Protein AF-A0A9P1ECY1-F1 (afdb_monomer_lite)

Organism: Cuscuta europaea (NCBI:txid41803)

Sequence (108 aa):
MQVKASSPKDTSSAIDPEELFTDLKEKWDGLENKSTVLLYGSGAIFAVWLSSAVVGAINSVPVLPKIMELVGLGYSGWFVYRYLLFKSNRKELAEEIEQLKKKISGTE

Radius of gyration: 26.87 Å; chains: 1; bounding box: 41×82×44 Å

InterPro domains:
  IPR025564 Cyanobacterial aminoacyl-tRNA synthetase, CAAD domain [PF14159] (23-106)
  IPR033344 Protein CURVATURE THYLAKOID 1 [PTHR33222] (9-107)

Secondary structure (DSSP, 8-state):
-----------TT---HHHHHHHHHHHHHS-TTHHHHHHHHHHHHHHHHHHHHHHHHHHHSTTHHHHHHHHHHHHHHHHIIIIISSHHHHHHHHHHHHHHHHHHHT--

Structure (mmCIF, N/CA/C/O backbone):
data_AF-A0A9P1ECY1-F1
#
_entry.id   AF-A0A9P1ECY1-F1
#
loop_
_atom_site.group_PDB
_atom_site.id
_atom_site.type_symbol
_atom_site.label_atom_id
_atom_site.label_alt_id
_atom_site.label_comp_id
_atom_site.label_asym_id
_atom_site.label_entity_id
_atom_site.label_seq_id
_atom_site.pdbx_PDB_ins_code
_atom_site.Cartn_x
_atom_site.Cartn_y
_atom_site.Cartn_z
_atom_site.occupancy
_atom_site.B_iso_or_equiv
_atom_site.auth_seq_id
_atom_site.auth_comp_id
_atom_site.auth_asym_id
_atom_site.auth_atom_id
_atom_site.pdbx_PDB_model_num
ATOM 1 N N . MET A 1 1 ? -0.494 66.259 14.263 1.00 38.72 1 MET A N 1
ATOM 2 C CA . MET A 1 1 ? -1.493 65.280 14.741 1.00 38.72 1 MET A CA 1
ATOM 3 C C . MET A 1 1 ? -1.264 63.989 13.980 1.00 38.72 1 MET A C 1
ATOM 5 O O . MET A 1 1 ? -1.214 64.024 12.759 1.00 38.72 1 MET A O 1
ATOM 9 N N . GLN A 1 2 ? -0.985 62.904 14.698 1.00 42.31 2 GLN A N 1
ATOM 10 C CA . GLN A 1 2 ? -0.733 61.583 14.126 1.00 42.31 2 GLN A CA 1
ATOM 11 C C . GLN A 1 2 ? -2.066 60.974 13.690 1.00 42.31 2 GLN A C 1
ATOM 13 O O . GLN A 1 2 ? -2.993 60.919 14.493 1.00 42.31 2 GLN A O 1
ATOM 18 N N . VAL A 1 3 ? -2.147 60.476 12.460 1.00 40.75 3 VAL A N 1
ATOM 19 C CA . VAL A 1 3 ? -3.173 59.503 12.079 1.00 40.75 3 VAL A CA 1
ATOM 20 C C . VAL A 1 3 ? -2.461 58.248 11.602 1.00 40.75 3 VAL A C 1
ATOM 22 O O . VAL A 1 3 ? -2.040 58.108 10.460 1.00 40.75 3 VAL A O 1
ATOM 25 N N . LYS A 1 4 ? -2.250 57.352 12.565 1.00 40.59 4 LYS A N 1
ATOM 26 C CA . LYS A 1 4 ? -1.860 55.966 12.348 1.00 40.59 4 LYS A CA 1
ATOM 27 C C . LYS A 1 4 ? -3.065 55.267 11.723 1.00 40.59 4 LYS A C 1
ATOM 29 O O . LYS A 1 4 ? -4.027 54.958 12.420 1.00 40.59 4 LYS A O 1
ATOM 34 N N . ALA A 1 5 ? -3.028 55.066 10.412 1.00 43.19 5 ALA A N 1
ATOM 35 C CA . ALA A 1 5 ? -3.942 54.154 9.746 1.00 43.19 5 ALA A CA 1
ATOM 36 C C . ALA A 1 5 ? -3.518 52.723 10.111 1.00 43.19 5 ALA A C 1
ATOM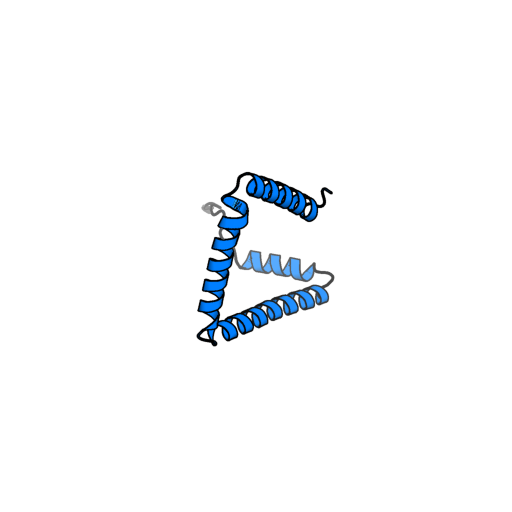 38 O O . ALA A 1 5 ? -2.561 52.185 9.558 1.00 43.19 5 ALA A O 1
ATOM 39 N N . SER A 1 6 ? -4.192 52.134 11.103 1.00 50.09 6 SER A N 1
ATOM 40 C CA . SER A 1 6 ? -4.251 50.678 11.242 1.00 50.09 6 SER A CA 1
ATOM 41 C C . SER A 1 6 ? -4.989 50.136 10.024 1.00 50.09 6 SER A C 1
ATOM 43 O O . SER A 1 6 ? -6.201 50.313 9.917 1.00 50.09 6 SER A O 1
ATOM 45 N N . SER A 1 7 ? -4.256 49.497 9.119 1.00 43.75 7 SER A N 1
ATOM 46 C CA . SER A 1 7 ? -4.845 48.641 8.092 1.00 43.75 7 SER A CA 1
ATOM 47 C C . SER A 1 7 ? -5.049 47.215 8.623 1.00 43.75 7 SER A C 1
ATOM 49 O O . SER A 1 7 ? -4.360 46.809 9.563 1.00 43.75 7 SER A O 1
ATOM 51 N N . PRO A 1 8 ? -6.039 46.488 8.077 1.00 47.25 8 PRO A N 1
ATOM 52 C CA . PRO A 1 8 ? -6.790 45.454 8.776 1.00 47.25 8 PRO A CA 1
ATOM 53 C C . PRO A 1 8 ? -6.091 44.099 8.782 1.00 47.25 8 PRO A C 1
ATOM 55 O O . PRO A 1 8 ? -5.382 43.713 7.856 1.00 47.25 8 PRO A O 1
ATOM 58 N N . LYS A 1 9 ? -6.358 43.373 9.862 1.00 46.38 9 LYS A N 1
ATOM 59 C CA . LYS A 1 9 ? -5.955 42.000 10.135 1.00 46.38 9 LYS A CA 1
ATOM 60 C C . LYS A 1 9 ? -6.876 41.051 9.361 1.00 46.38 9 LYS A C 1
ATOM 62 O O . LYS A 1 9 ? -7.745 40.434 9.957 1.00 46.38 9 LYS A O 1
ATOM 67 N N . ASP A 1 10 ? -6.685 40.967 8.047 1.00 50.06 10 ASP A N 1
ATOM 68 C CA . ASP A 1 10 ? -7.427 40.063 7.161 1.00 50.06 10 ASP A CA 1
ATOM 69 C C . ASP A 1 10 ? -6.455 39.213 6.335 1.00 50.06 10 ASP A C 1
ATOM 71 O O . ASP A 1 10 ? -6.106 39.569 5.216 1.00 50.06 10 ASP A O 1
ATOM 75 N N . THR A 1 11 ? -6.005 38.077 6.873 1.00 44.00 11 THR A N 1
ATOM 76 C CA . THR A 1 11 ? -5.602 36.898 6.081 1.00 44.00 11 THR A CA 1
ATOM 77 C C . THR A 1 11 ? -5.683 35.669 6.985 1.00 44.00 11 THR A C 1
ATOM 79 O O . THR A 1 11 ? -4.735 35.302 7.671 1.00 44.00 11 THR A O 1
ATOM 82 N N . SER A 1 12 ? -6.850 35.025 7.003 1.00 52.75 12 SER A N 1
ATOM 83 C CA . SER A 1 12 ? -6.927 33.617 7.392 1.00 52.75 12 SER A CA 1
ATOM 84 C C . SER A 1 12 ? -6.001 32.821 6.464 1.00 52.75 12 SER A C 1
ATOM 86 O O . SER A 1 12 ? -6.115 32.943 5.244 1.00 52.75 12 SER A O 1
ATOM 88 N N . SER A 1 13 ? -5.135 31.975 7.028 1.00 56.47 13 SER A N 1
ATOM 89 C CA . SER A 1 13 ? -4.247 31.006 6.341 1.00 56.47 13 SER A CA 1
ATOM 90 C C . SER A 1 13 ? -2.901 31.496 5.774 1.00 56.47 13 SER A C 1
ATOM 92 O O . SER A 1 13 ? -2.318 30.794 4.947 1.00 56.47 13 SER A O 1
ATOM 94 N N . ALA A 1 14 ? -2.346 32.627 6.216 1.00 63.59 14 ALA A N 1
ATOM 95 C CA . ALA A 1 14 ? -0.909 32.841 6.021 1.00 63.59 14 ALA A CA 1
ATOM 96 C C . ALA A 1 14 ? -0.164 31.927 7.006 1.00 63.59 14 ALA A C 1
ATOM 98 O O . ALA A 1 14 ? -0.211 32.142 8.210 1.00 63.59 14 ALA A O 1
ATOM 99 N N . ILE A 1 15 ? 0.443 30.847 6.509 1.00 69.56 15 ILE A N 1
ATOM 100 C CA . ILE A 1 15 ? 1.371 30.042 7.304 1.00 69.56 15 ILE A CA 1
ATOM 101 C C . ILE A 1 15 ? 2.582 30.932 7.583 1.00 69.56 15 ILE A C 1
ATOM 103 O O . ILE A 1 15 ? 3.432 31.095 6.707 1.00 69.56 15 ILE A O 1
ATOM 107 N N . ASP A 1 16 ? 2.631 31.532 8.769 1.00 85.81 16 ASP A N 1
ATOM 108 C CA . ASP A 1 16 ? 3.789 32.283 9.237 1.00 85.81 16 ASP A CA 1
ATOM 109 C C . ASP A 1 16 ? 4.888 31.282 9.629 1.00 85.81 16 ASP A C 1
ATOM 111 O O . ASP A 1 16 ? 4.731 30.531 10.597 1.00 85.81 16 ASP A O 1
ATOM 115 N N . PRO A 1 17 ? 6.010 31.211 8.883 1.00 85.25 17 PRO A N 1
ATOM 116 C CA . PRO A 1 17 ? 7.044 30.213 9.136 1.00 85.25 17 PRO A CA 1
ATOM 117 C C . PRO A 1 17 ? 7.633 30.347 10.539 1.00 85.25 17 PRO A C 1
ATOM 119 O O . PRO A 1 17 ? 7.958 29.342 11.162 1.00 85.25 17 PRO A O 1
ATOM 122 N N . GLU A 1 18 ? 7.742 31.578 11.045 1.00 88.31 18 GLU A N 1
ATOM 123 C CA . GLU A 1 18 ? 8.255 31.837 12.389 1.00 88.31 18 GLU A CA 1
ATOM 124 C C . GLU A 1 18 ? 7.340 31.274 13.478 1.00 88.31 18 GLU A C 1
ATOM 126 O O . GLU A 1 18 ? 7.849 30.630 14.392 1.00 88.31 18 GLU A O 1
ATOM 131 N N . GLU A 1 19 ? 6.016 31.413 13.336 1.00 86.94 19 GLU A N 1
ATOM 132 C CA . GLU A 1 19 ? 5.032 30.848 14.272 1.00 86.94 19 GLU A CA 1
ATOM 133 C C . GLU A 1 19 ? 5.077 29.311 14.263 1.00 86.94 19 GLU A C 1
ATOM 135 O O . GLU A 1 19 ? 5.132 28.673 15.316 1.00 86.94 19 GLU A O 1
ATOM 140 N N .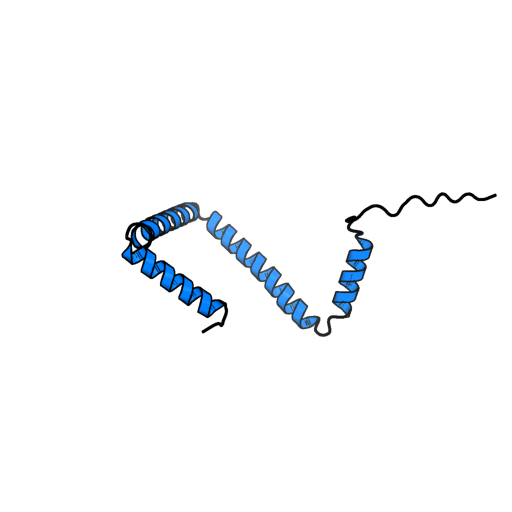 LEU A 1 20 ? 5.183 28.692 13.080 1.00 92.31 20 LEU A N 1
ATOM 141 C CA . LEU A 1 20 ? 5.345 27.239 12.979 1.00 92.31 20 LEU A CA 1
ATOM 142 C C . LEU A 1 20 ? 6.652 26.747 13.606 1.00 92.31 20 LEU A C 1
ATOM 144 O O . LEU A 1 20 ? 6.655 25.729 14.296 1.00 92.31 20 LEU A O 1
ATOM 148 N N . PHE A 1 21 ? 7.775 27.435 13.381 1.00 93.06 21 PHE A N 1
ATOM 149 C CA . PHE A 1 21 ? 9.043 27.056 14.004 1.00 93.06 21 PHE A CA 1
ATOM 150 C C . PHE A 1 21 ? 8.986 27.191 15.528 1.00 93.06 21 PHE A C 1
ATOM 152 O O . PHE A 1 21 ? 9.530 26.327 16.223 1.00 93.06 21 PHE A O 1
ATOM 159 N N . THR A 1 22 ? 8.327 28.229 16.056 1.00 92.12 22 THR A N 1
ATOM 160 C CA . THR A 1 22 ? 8.147 28.390 17.504 1.00 92.12 22 THR A CA 1
ATOM 161 C C . THR A 1 22 ? 7.255 27.303 18.092 1.00 92.12 22 THR A C 1
ATOM 163 O O . THR A 1 22 ? 7.655 26.690 19.081 1.00 92.12 22 THR A O 1
ATOM 166 N N . ASP A 1 23 ? 6.143 26.963 17.439 1.0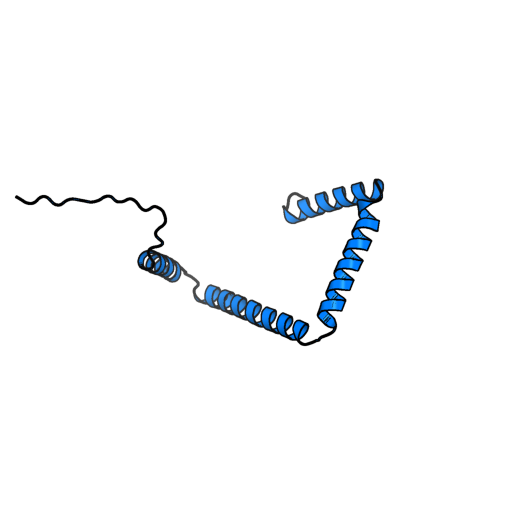0 90.69 23 ASP A N 1
ATOM 167 C CA . ASP A 1 23 ? 5.229 25.900 17.874 1.00 90.69 23 ASP A CA 1
ATOM 168 C C . ASP A 1 23 ? 5.889 24.516 17.835 1.00 90.69 23 ASP A C 1
ATOM 170 O O . ASP A 1 23 ? 5.748 23.703 18.755 1.00 90.69 23 ASP A O 1
ATOM 174 N N . LEU A 1 24 ? 6.647 24.230 16.771 1.00 91.50 24 LEU A N 1
ATOM 175 C CA . LEU A 1 24 ? 7.399 22.983 16.642 1.00 91.50 24 LEU A CA 1
ATOM 176 C C . LEU A 1 24 ? 8.485 22.883 17.712 1.00 91.50 24 LEU A C 1
ATOM 178 O O . LEU A 1 24 ? 8.704 21.800 18.256 1.00 91.50 24 LEU A O 1
ATOM 182 N N . LYS A 1 25 ? 9.158 23.994 18.026 1.00 91.19 25 LYS A N 1
ATOM 183 C CA . LYS A 1 25 ? 10.168 24.043 19.083 1.00 91.19 25 LYS A CA 1
ATOM 184 C C . LYS A 1 25 ? 9.545 23.830 20.459 1.00 91.19 25 LYS A C 1
ATOM 186 O O . LYS A 1 25 ? 10.060 23.014 21.218 1.00 91.19 25 LYS A O 1
ATOM 191 N N . GLU A 1 26 ? 8.428 24.488 20.754 1.00 91.06 26 GLU A N 1
ATOM 192 C CA . GLU A 1 26 ? 7.695 24.294 22.007 1.00 91.06 26 GLU A CA 1
ATOM 193 C C . GLU A 1 26 ? 7.267 22.829 22.169 1.00 91.06 26 GLU A C 1
ATOM 195 O O . GLU A 1 26 ? 7.504 22.221 23.212 1.00 91.06 26 GLU A O 1
ATOM 200 N N . LYS A 1 27 ? 6.743 22.208 21.105 1.00 87.94 27 LYS A N 1
ATOM 201 C CA . LYS A 1 27 ? 6.381 20.781 21.110 1.00 87.94 27 LYS A CA 1
ATOM 202 C C . LYS A 1 27 ? 7.583 19.843 21.200 1.00 87.94 27 LYS A C 1
ATOM 204 O O . LYS A 1 27 ? 7.464 18.772 21.789 1.00 87.94 27 LYS A O 1
ATOM 209 N N . TRP A 1 28 ? 8.728 20.219 20.634 1.00 88.56 28 TRP A N 1
ATOM 210 C CA . TRP A 1 28 ? 9.972 19.458 20.748 1.00 88.56 28 TRP A CA 1
ATOM 211 C C . TRP A 1 28 ? 10.572 19.528 22.156 1.00 88.56 28 TRP A C 1
ATOM 213 O O . TRP A 1 28 ? 11.164 18.556 22.629 1.00 88.56 28 TRP A O 1
ATOM 223 N N . ASP A 1 29 ? 10.430 20.666 22.833 1.00 87.94 29 ASP A N 1
ATOM 224 C CA . ASP A 1 29 ? 10.913 20.868 24.197 1.00 87.94 29 ASP A CA 1
ATOM 225 C C . ASP A 1 29 ? 9.953 20.321 25.256 1.00 87.94 29 ASP A C 1
ATOM 227 O O . ASP A 1 29 ? 10.422 19.757 26.243 1.00 87.94 29 ASP A O 1
ATOM 231 N N . GLY A 1 30 ? 8.640 20.355 25.009 1.00 84.44 30 GLY A N 1
ATOM 232 C CA . GLY A 1 30 ? 7.625 19.680 25.826 1.00 84.44 30 GLY A CA 1
ATOM 233 C C . GLY A 1 30 ? 7.643 18.150 25.713 1.00 84.44 30 GLY A C 1
ATOM 234 O O . GLY A 1 30 ? 6.927 17.464 26.440 1.00 84.44 30 GLY A O 1
ATOM 235 N N . LEU A 1 31 ? 8.461 17.597 24.814 1.00 82.25 31 LEU A N 1
ATOM 236 C CA . LEU A 1 31 ? 8.608 16.161 24.630 1.00 82.25 31 LEU A CA 1
ATOM 237 C C . LEU A 1 31 ? 9.543 15.580 25.695 1.00 82.25 31 LEU A C 1
ATOM 239 O O . LEU A 1 31 ? 10.767 15.596 25.576 1.00 82.25 31 LEU A O 1
ATOM 243 N N . GLU A 1 32 ? 8.938 15.011 26.726 1.00 76.56 32 GLU A N 1
ATOM 244 C CA . GLU A 1 32 ? 9.621 14.362 27.849 1.00 76.56 32 GLU A CA 1
ATOM 245 C C . GLU A 1 32 ? 10.529 13.193 27.416 1.00 76.56 32 GLU A C 1
ATOM 247 O O . GLU A 1 32 ? 11.579 12.966 28.013 1.00 76.56 32 GLU A O 1
ATOM 252 N N . ASN A 1 33 ? 10.201 12.504 26.314 1.00 82.25 33 ASN A N 1
ATOM 253 C CA . ASN A 1 33 ? 10.937 11.334 25.821 1.00 82.25 33 ASN A CA 1
ATOM 254 C C . ASN A 1 33 ? 11.549 11.550 24.426 1.00 82.25 33 ASN A C 1
ATOM 256 O O . ASN A 1 33 ? 11.252 10.820 23.473 1.00 82.25 33 ASN A O 1
ATOM 260 N N . LYS A 1 34 ? 12.446 12.539 24.300 1.00 80.62 34 LYS A N 1
ATOM 261 C CA . LYS A 1 34 ? 13.136 12.873 23.034 1.00 80.62 34 LYS A CA 1
ATOM 262 C C . LYS A 1 34 ? 13.831 11.666 22.386 1.00 80.62 34 LYS A C 1
ATOM 264 O O . LYS A 1 34 ? 13.802 11.520 21.170 1.00 80.62 34 LYS A O 1
ATOM 269 N N . SER A 1 35 ? 14.397 10.758 23.184 1.00 84.00 35 SER A N 1
ATOM 270 C CA . SER A 1 35 ? 15.055 9.528 22.710 1.00 84.00 35 SER A CA 1
ATOM 271 C C . SER A 1 35 ? 14.100 8.564 22.002 1.00 84.00 35 SER A C 1
ATOM 273 O O . SER A 1 35 ? 14.459 7.982 20.981 1.00 84.00 35 SER A O 1
ATOM 275 N N . THR A 1 36 ? 12.871 8.430 22.502 1.00 85.00 36 THR A N 1
ATOM 276 C CA . THR A 1 36 ? 11.848 7.565 21.900 1.00 85.00 36 THR A CA 1
ATOM 277 C C . THR A 1 36 ? 11.422 8.116 20.545 1.00 85.00 36 THR A C 1
ATOM 279 O O . THR A 1 36 ? 11.357 7.376 19.569 1.00 85.00 36 THR A O 1
ATOM 282 N N . VAL A 1 37 ? 11.215 9.428 20.445 1.00 87.31 37 VAL A N 1
ATOM 283 C CA . VAL A 1 37 ? 10.858 10.065 19.170 1.00 87.31 37 VAL A CA 1
ATOM 284 C C . VAL A 1 37 ? 12.013 10.057 18.179 1.00 87.31 37 VAL A C 1
ATOM 286 O O . VAL A 1 37 ? 11.778 9.852 16.995 1.00 87.31 37 VAL A O 1
ATOM 289 N N . LEU A 1 38 ? 13.260 10.176 18.634 1.00 89.81 38 LEU A N 1
ATOM 290 C CA . LEU A 1 38 ? 14.421 9.956 17.772 1.00 89.81 38 LEU A CA 1
ATOM 291 C C . LEU A 1 38 ? 14.494 8.508 17.271 1.00 89.81 38 LEU A C 1
ATOM 293 O O . LEU A 1 38 ? 14.792 8.288 16.098 1.00 89.81 38 LEU A O 1
ATOM 297 N N . LEU A 1 39 ? 14.185 7.523 18.117 1.00 93.31 39 LEU A N 1
ATOM 298 C CA . LEU A 1 39 ? 14.179 6.113 17.727 1.00 93.31 39 LEU A CA 1
ATOM 299 C C . LEU A 1 39 ? 13.077 5.809 16.703 1.00 93.31 39 LEU A C 1
ATOM 301 O O . LEU A 1 39 ? 13.364 5.284 15.632 1.00 93.31 39 LEU A O 1
ATOM 305 N N . TYR A 1 40 ? 11.830 6.189 16.984 1.00 91.94 40 TYR A N 1
ATOM 306 C CA . TYR A 1 40 ? 10.731 6.016 16.030 1.00 91.94 40 TYR A CA 1
ATOM 307 C C . TYR A 1 40 ? 10.910 6.878 14.777 1.00 91.94 40 TYR A C 1
ATOM 309 O O . TYR A 1 40 ? 10.624 6.416 13.678 1.00 91.94 40 TYR A O 1
ATOM 317 N N . GLY A 1 41 ? 11.423 8.101 14.916 1.00 93.62 41 GLY A N 1
ATOM 318 C CA . GLY A 1 41 ? 11.690 9.009 13.803 1.00 93.62 41 GLY A CA 1
ATOM 319 C C . GLY A 1 41 ? 12.761 8.464 12.863 1.00 93.62 41 GLY A C 1
ATOM 320 O O . GLY A 1 41 ? 12.543 8.390 11.657 1.00 93.62 41 GLY A O 1
ATOM 321 N N . SER A 1 42 ? 13.890 8.002 13.406 1.00 94.69 42 SER A N 1
ATOM 322 C CA . SER A 1 42 ? 14.936 7.342 12.614 1.00 94.69 42 SER A CA 1
ATOM 323 C C . SER A 1 42 ? 14.450 6.026 12.007 1.00 94.69 42 SER A C 1
ATOM 325 O O . SER A 1 42 ? 14.716 5.771 10.834 1.00 94.69 42 SER A O 1
ATOM 327 N N . GLY A 1 43 ? 13.665 5.238 12.747 1.00 96.88 43 GLY A N 1
ATOM 328 C CA . GLY A 1 43 ? 13.002 4.040 12.234 1.00 96.88 43 GLY A CA 1
ATOM 329 C C . GLY A 1 43 ? 12.068 4.338 11.059 1.00 96.88 43 GLY A C 1
ATOM 330 O O . GLY A 1 43 ? 12.115 3.640 10.050 1.00 96.88 43 GLY A O 1
ATOM 331 N N . ALA A 1 44 ? 11.275 5.409 11.139 1.00 96.62 44 ALA A N 1
ATOM 332 C CA . ALA A 1 44 ? 10.399 5.847 10.057 1.00 96.62 44 ALA A CA 1
ATOM 333 C C . ALA A 1 44 ? 11.198 6.284 8.820 1.00 96.62 44 ALA A C 1
ATOM 335 O O . ALA A 1 44 ? 10.891 5.853 7.709 1.00 96.62 44 ALA A O 1
ATOM 336 N N . ILE A 1 45 ? 12.265 7.072 9.002 1.00 96.94 45 ILE A N 1
ATOM 337 C CA . ILE A 1 45 ? 13.160 7.477 7.906 1.00 96.94 45 ILE A CA 1
ATOM 338 C C .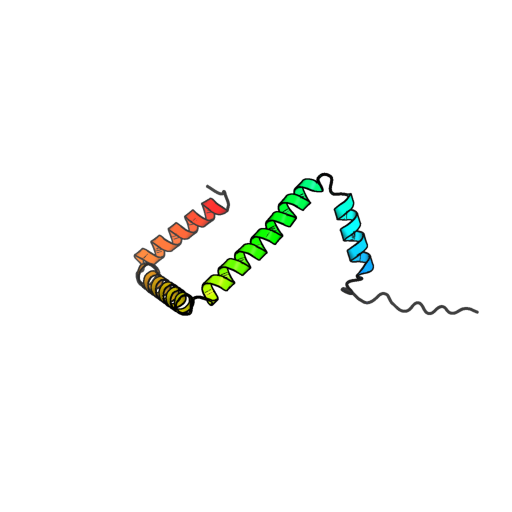 ILE A 1 45 ? 13.803 6.244 7.257 1.00 96.94 45 ILE A C 1
ATOM 340 O O . ILE A 1 45 ? 13.833 6.133 6.031 1.00 96.94 45 ILE A O 1
ATOM 344 N N . PHE A 1 46 ? 14.273 5.289 8.063 1.00 97.44 46 PHE A N 1
ATOM 345 C CA . PHE A 1 46 ? 14.872 4.053 7.569 1.00 97.44 46 PHE A CA 1
ATOM 346 C C . PHE A 1 46 ? 13.861 3.183 6.819 1.00 97.44 46 PHE A C 1
ATOM 348 O O . PHE A 1 46 ? 14.185 2.649 5.764 1.00 97.44 46 PHE A O 1
ATOM 355 N N . ALA A 1 47 ? 12.624 3.079 7.310 1.00 97.56 47 ALA A N 1
ATOM 356 C CA . ALA A 1 47 ? 11.553 2.356 6.634 1.00 97.56 47 ALA A CA 1
ATOM 357 C C . ALA A 1 47 ? 11.227 2.974 5.267 1.00 97.56 47 ALA A C 1
ATOM 359 O O . ALA A 1 47 ? 11.062 2.241 4.291 1.00 97.56 47 ALA A O 1
ATOM 360 N N . VAL A 1 48 ? 11.190 4.307 5.170 1.00 97.50 48 VAL A N 1
ATOM 361 C CA . VAL A 1 48 ? 11.005 5.013 3.892 1.00 97.50 48 VAL A CA 1
ATOM 362 C C . VAL A 1 48 ? 12.181 4.749 2.954 1.00 97.50 48 VAL A C 1
ATOM 364 O O . VAL A 1 48 ? 11.965 4.400 1.793 1.00 97.50 48 VAL A O 1
ATOM 367 N N . TRP A 1 49 ? 13.418 4.856 3.446 1.00 97.12 49 TRP A N 1
ATOM 368 C CA . TRP A 1 49 ? 14.615 4.576 2.651 1.00 97.12 49 TRP A CA 1
ATOM 369 C C . TRP A 1 49 ? 14.634 3.132 2.137 1.00 97.12 49 TRP A C 1
ATOM 371 O O . TRP A 1 49 ? 14.823 2.907 0.942 1.00 97.12 49 TRP A O 1
ATOM 381 N N . LEU A 1 50 ? 14.364 2.163 3.013 1.00 97.44 50 LEU A N 1
ATOM 382 C CA . LEU A 1 50 ? 14.324 0.745 2.674 1.00 97.44 50 LEU A CA 1
ATOM 383 C C . LEU A 1 50 ? 13.204 0.443 1.674 1.00 97.44 50 LEU A C 1
ATOM 385 O O . LEU A 1 50 ? 13.437 -0.252 0.689 1.00 97.44 50 LEU A O 1
ATOM 389 N N . SER A 1 51 ? 12.011 1.004 1.883 1.00 97.12 51 SER A N 1
ATOM 390 C CA . SER A 1 51 ? 10.891 0.865 0.944 1.00 97.12 51 SER A CA 1
ATOM 391 C C . SER A 1 51 ? 11.254 1.429 -0.429 1.00 97.12 51 SER A C 1
ATOM 393 O O . SER A 1 51 ? 11.006 0.785 -1.445 1.00 97.12 51 SER A O 1
ATOM 395 N N . SER A 1 52 ? 11.907 2.593 -0.465 1.00 94.81 52 SER A N 1
ATOM 396 C CA . SER A 1 52 ? 12.392 3.206 -1.704 1.00 94.81 52 SER A CA 1
ATOM 397 C C . SER A 1 52 ? 13.438 2.329 -2.403 1.00 94.81 52 SER A C 1
ATOM 399 O O . SER A 1 52 ? 13.348 2.106 -3.610 1.00 94.81 52 SER A O 1
ATOM 401 N N . ALA A 1 53 ? 14.376 1.744 -1.650 1.00 94.38 53 ALA A N 1
ATOM 402 C CA . ALA A 1 53 ? 15.370 0.813 -2.180 1.00 94.38 53 ALA A CA 1
ATOM 403 C C . ALA A 1 53 ? 14.723 -0.450 -2.777 1.00 94.38 53 ALA A C 1
ATOM 405 O O . ALA A 1 53 ? 15.096 -0.872 -3.871 1.00 94.38 53 ALA A O 1
ATOM 406 N N . VAL A 1 54 ? 13.720 -1.023 -2.103 1.00 93.12 54 VAL A N 1
ATOM 407 C CA . VAL A 1 54 ? 12.965 -2.185 -2.598 1.00 93.12 54 VAL A CA 1
ATOM 408 C C . VAL A 1 54 ? 12.211 -1.843 -3.883 1.00 93.12 54 VAL A C 1
ATOM 410 O O . VAL A 1 54 ? 12.327 -2.572 -4.866 1.00 93.12 54 VAL A O 1
ATOM 413 N N . VAL A 1 55 ? 11.487 -0.721 -3.917 1.00 90.00 55 VAL A N 1
ATOM 414 C CA . VAL A 1 55 ? 10.784 -0.258 -5.127 1.00 90.00 55 VAL A CA 1
ATOM 415 C C . VAL A 1 55 ? 11.774 -0.014 -6.270 1.00 90.00 55 VAL A C 1
ATOM 417 O O . VAL A 1 55 ? 11.530 -0.435 -7.400 1.00 90.00 55 VAL A O 1
ATOM 420 N N . GLY A 1 56 ? 12.925 0.598 -5.982 1.00 87.81 56 GLY A N 1
ATOM 421 C CA . GLY A 1 56 ? 14.004 0.799 -6.949 1.00 87.81 56 GLY A CA 1
ATOM 422 C C . GLY A 1 56 ? 14.561 -0.515 -7.503 1.00 87.81 56 GLY A C 1
ATOM 423 O O . GLY A 1 56 ? 14.755 -0.639 -8.714 1.00 87.81 56 GLY A O 1
ATOM 424 N N . ALA A 1 57 ? 14.758 -1.522 -6.651 1.00 89.06 57 ALA A N 1
ATOM 425 C CA . ALA A 1 57 ? 15.204 -2.851 -7.063 1.00 89.06 57 ALA A CA 1
ATOM 426 C C . ALA A 1 57 ? 14.159 -3.559 -7.940 1.00 89.06 57 ALA A C 1
ATOM 428 O O . ALA A 1 57 ? 14.510 -4.113 -8.980 1.00 89.06 57 ALA A O 1
ATOM 429 N N . ILE A 1 58 ? 12.874 -3.481 -7.578 1.00 86.19 58 ILE A N 1
ATOM 430 C CA . ILE A 1 58 ? 11.770 -4.034 -8.376 1.00 86.19 58 ILE A CA 1
ATOM 431 C C . ILE A 1 58 ? 11.730 -3.390 -9.765 1.00 86.19 58 ILE A C 1
ATOM 433 O O . ILE A 1 58 ? 11.638 -4.100 -10.765 1.00 86.19 58 ILE A O 1
ATOM 437 N N . ASN A 1 59 ? 11.867 -2.065 -9.836 1.00 84.38 59 ASN A N 1
ATOM 438 C CA . ASN A 1 59 ? 11.900 -1.324 -11.099 1.00 84.38 59 ASN A CA 1
ATOM 439 C C . ASN A 1 59 ? 13.169 -1.595 -11.925 1.00 84.38 59 ASN A C 1
ATOM 441 O O . ASN A 1 59 ? 13.152 -1.426 -13.141 1.00 84.38 59 ASN A O 1
ATOM 445 N N . SER A 1 60 ? 14.256 -2.036 -11.286 1.00 84.56 60 SER A N 1
ATOM 446 C CA . SER A 1 60 ? 15.499 -2.425 -11.965 1.00 84.56 60 SER A CA 1
ATOM 447 C C . SER A 1 60 ? 15.417 -3.815 -12.604 1.00 84.56 60 SER A C 1
ATOM 449 O O . SER A 1 60 ? 16.237 -4.138 -13.462 1.00 84.56 60 SER A O 1
ATOM 451 N N . VAL A 1 61 ? 14.436 -4.642 -12.218 1.00 85.19 61 VAL A N 1
ATOM 452 C CA . VAL A 1 61 ? 14.168 -5.937 -12.853 1.00 85.19 61 VAL A CA 1
ATOM 453 C C . VAL A 1 61 ? 13.118 -5.736 -13.952 1.00 85.19 61 VAL A C 1
ATOM 455 O O . VAL A 1 61 ? 11.931 -5.630 -13.651 1.00 85.19 61 VAL A O 1
ATOM 458 N N . PRO A 1 62 ? 13.495 -5.744 -15.242 1.00 78.88 62 PRO A N 1
ATOM 459 C CA . PRO A 1 62 ? 12.627 -5.287 -16.335 1.00 78.88 62 PRO A CA 1
ATOM 460 C C . PRO A 1 62 ? 11.334 -6.099 -16.531 1.00 78.88 62 PRO A C 1
ATOM 462 O O . PRO A 1 62 ? 10.400 -5.626 -17.174 1.00 78.88 62 PRO A O 1
ATOM 465 N N . VAL A 1 63 ? 11.252 -7.317 -15.988 1.00 82.62 63 VAL A N 1
ATOM 466 C CA . VAL A 1 63 ? 10.093 -8.212 -16.157 1.00 82.62 63 VAL A CA 1
ATOM 467 C C . VAL A 1 63 ? 9.150 -8.180 -14.947 1.00 82.62 63 VAL A C 1
ATOM 469 O O . VAL A 1 63 ? 7.956 -8.446 -15.080 1.00 82.62 63 VAL A O 1
ATOM 472 N N . LEU A 1 64 ? 9.654 -7.816 -13.765 1.00 86.50 64 LEU A N 1
ATOM 473 C CA . LEU A 1 64 ? 8.913 -7.930 -12.511 1.00 86.50 64 LEU A CA 1
ATOM 474 C C . LEU A 1 64 ? 7.687 -6.997 -12.433 1.00 86.50 64 LEU A C 1
ATOM 476 O O . LEU A 1 64 ? 6.628 -7.488 -12.036 1.00 86.50 64 LEU A O 1
ATOM 480 N N . PRO A 1 65 ? 7.747 -5.721 -12.878 1.00 85.06 65 PRO A N 1
ATOM 481 C CA . PRO A 1 65 ? 6.574 -4.845 -12.899 1.00 85.06 65 PRO A CA 1
ATOM 482 C C . PRO A 1 65 ? 5.416 -5.414 -13.726 1.00 85.06 65 PRO A C 1
ATOM 484 O O . PRO A 1 65 ? 4.277 -5.420 -13.269 1.00 85.06 65 PRO A O 1
ATOM 487 N N . LYS A 1 66 ? 5.706 -5.979 -14.907 1.00 85.81 66 LYS A N 1
ATOM 488 C CA . LYS A 1 66 ? 4.678 -6.576 -15.775 1.00 85.81 66 LYS A CA 1
ATOM 489 C C . LYS A 1 66 ? 4.085 -7.857 -15.196 1.00 85.81 66 LYS A C 1
ATOM 491 O O . LYS A 1 66 ? 2.900 -8.115 -15.376 1.00 85.81 66 LYS A O 1
ATOM 496 N N . ILE A 1 67 ? 4.890 -8.662 -14.500 1.00 91.19 67 ILE A N 1
ATOM 497 C CA . ILE A 1 67 ? 4.385 -9.849 -13.799 1.00 91.19 67 ILE A CA 1
ATOM 498 C C . ILE A 1 67 ? 3.458 -9.420 -12.661 1.00 91.19 67 ILE A C 1
ATOM 500 O O . ILE A 1 67 ? 2.377 -9.978 -12.534 1.00 91.19 67 ILE A O 1
ATOM 504 N N . MET A 1 68 ? 3.838 -8.414 -11.870 1.00 90.69 68 MET A N 1
ATOM 505 C CA . MET A 1 68 ? 2.991 -7.893 -10.792 1.00 90.69 68 MET A CA 1
ATOM 506 C C . MET A 1 68 ? 1.675 -7.312 -11.322 1.00 90.69 68 MET A C 1
ATOM 508 O O . MET A 1 68 ? 0.622 -7.564 -10.742 1.00 90.69 68 MET A O 1
ATOM 512 N N . GLU A 1 69 ? 1.712 -6.604 -12.453 1.00 90.56 69 GLU A N 1
ATOM 513 C CA . GLU A 1 69 ? 0.512 -6.125 -13.146 1.00 90.56 69 GLU A CA 1
ATOM 514 C C . GLU A 1 69 ? -0.383 -7.289 -13.595 1.00 90.56 69 GLU A C 1
ATOM 516 O O . GLU A 1 69 ? -1.582 -7.293 -13.318 1.00 90.56 69 GLU A O 1
ATOM 521 N N . LEU A 1 70 ? 0.197 -8.321 -14.218 1.00 96.19 70 LEU A N 1
ATOM 522 C CA . LEU A 1 70 ? -0.540 -9.511 -14.642 1.00 96.19 70 LEU A CA 1
ATOM 523 C C . LEU A 1 70 ? -1.130 -10.281 -13.452 1.00 96.19 70 LEU A C 1
ATOM 525 O O . LEU A 1 70 ? -2.258 -10.760 -13.535 1.00 96.19 70 LEU A O 1
ATOM 529 N N . VAL A 1 71 ? -0.399 -10.382 -12.341 1.00 95.56 71 VAL A N 1
ATOM 530 C CA . VAL A 1 71 ? -0.883 -10.988 -11.093 1.00 95.56 71 VAL A CA 1
ATOM 531 C C . VAL A 1 71 ? -2.046 -10.175 -10.528 1.00 95.56 71 VAL A C 1
ATOM 533 O O . VAL A 1 71 ? -3.068 -10.756 -10.167 1.00 95.56 71 VAL A O 1
ATOM 536 N N . GLY A 1 72 ? -1.940 -8.844 -10.506 1.00 95.56 72 GLY A N 1
ATOM 537 C CA . GLY A 1 72 ? -3.015 -7.954 -10.063 1.00 95.56 72 GLY A CA 1
ATOM 538 C C . GLY A 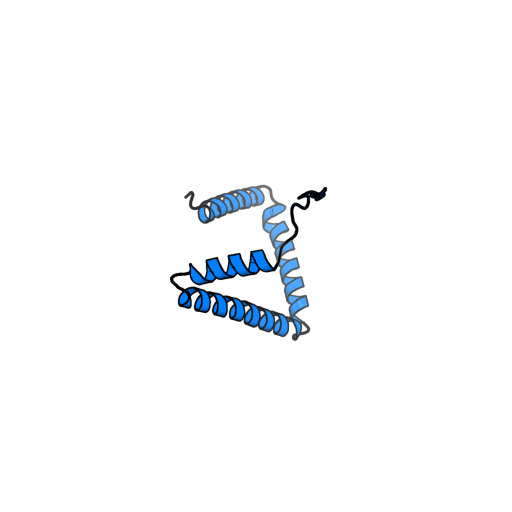1 72 ? -4.269 -8.074 -10.931 1.00 95.56 72 GLY A C 1
ATOM 539 O O . GLY A 1 72 ? -5.373 -8.215 -10.401 1.00 95.56 72 GLY A O 1
ATOM 540 N N . LEU A 1 73 ? -4.110 -8.099 -12.257 1.00 96.94 73 LEU A N 1
ATOM 541 C CA . LEU A 1 73 ? -5.207 -8.329 -13.201 1.00 96.94 73 LEU A CA 1
ATOM 542 C C . LEU A 1 73 ? -5.811 -9.728 -13.045 1.00 96.94 73 LEU A C 1
ATOM 544 O O . LEU A 1 73 ? -7.033 -9.867 -13.017 1.00 96.94 73 LEU A O 1
ATOM 548 N N . GLY A 1 74 ? -4.973 -10.754 -12.890 1.00 97.50 74 GLY A N 1
ATOM 549 C CA . GLY A 1 74 ? -5.401 -12.132 -12.675 1.00 97.50 74 GLY A CA 1
ATOM 550 C C . GLY A 1 74 ? -6.207 -12.286 -11.390 1.00 97.50 74 GLY A C 1
ATOM 551 O O . GLY A 1 74 ? -7.299 -12.852 -11.413 1.00 97.50 74 GLY A O 1
ATOM 552 N N . TYR A 1 75 ? -5.723 -11.721 -10.284 1.00 97.00 75 TYR A N 1
ATOM 553 C CA . TYR A 1 75 ? -6.425 -11.759 -9.005 1.00 97.00 75 TYR A CA 1
ATOM 554 C C . TYR A 1 75 ? -7.711 -10.934 -9.038 1.00 97.00 75 TYR A C 1
ATOM 556 O O . TYR A 1 75 ? -8.734 -11.388 -8.539 1.00 97.00 75 TYR A O 1
ATOM 564 N N . SER A 1 76 ? -7.698 -9.764 -9.684 1.00 96.69 76 SER A N 1
ATOM 565 C CA . SER A 1 76 ? -8.903 -8.943 -9.860 1.00 96.69 76 SER A CA 1
ATOM 566 C C . SER A 1 76 ? -9.968 -9.686 -10.669 1.00 96.69 76 SER A C 1
ATOM 568 O O . SER A 1 76 ? -11.123 -9.758 -10.252 1.00 96.69 76 SER A O 1
ATOM 570 N N . GLY A 1 77 ? -9.586 -10.307 -11.789 1.00 97.06 77 GLY A N 1
ATOM 571 C CA . GLY A 1 77 ? -10.487 -11.128 -12.599 1.00 97.06 77 GLY A CA 1
ATOM 572 C C . GLY A 1 77 ? -11.017 -12.345 -11.836 1.00 97.06 77 GLY A C 1
ATOM 573 O O . GLY A 1 77 ? -12.223 -12.600 -11.836 1.00 97.06 77 GLY A O 1
ATOM 574 N N . TRP A 1 78 ? -10.139 -13.061 -11.126 1.00 95.75 78 TRP A N 1
ATOM 575 C CA . TRP A 1 78 ? -10.516 -14.193 -10.278 1.00 95.75 78 TRP A CA 1
ATOM 576 C C . TRP A 1 78 ? -11.459 -13.776 -9.145 1.00 95.75 78 TRP A C 1
ATOM 578 O O . TRP A 1 78 ? -12.451 -14.459 -8.907 1.00 95.75 78 TRP A O 1
ATOM 588 N N . PHE A 1 79 ? -11.212 -12.637 -8.495 1.00 95.88 79 PHE A N 1
ATOM 589 C CA . PHE A 1 79 ? -12.050 -12.101 -7.424 1.00 95.88 79 PHE A CA 1
ATOM 590 C C . PHE A 1 79 ? -13.451 -11.751 -7.930 1.00 95.88 79 PHE A C 1
ATOM 592 O O . PHE A 1 79 ? -14.449 -12.157 -7.333 1.00 95.88 79 PHE A O 1
ATOM 599 N N . VAL A 1 80 ? -13.544 -11.056 -9.068 1.00 96.38 80 VAL A N 1
ATOM 600 C CA . VAL A 1 80 ? -14.833 -10.745 -9.706 1.00 96.38 80 VAL A CA 1
ATOM 601 C C . VAL A 1 80 ? -15.589 -12.038 -10.018 1.00 96.38 80 VAL A C 1
ATOM 603 O O . VAL A 1 80 ? -16.775 -12.157 -9.695 1.00 96.38 80 VAL A O 1
ATOM 606 N N . TYR A 1 81 ? -14.903 -13.029 -10.589 1.00 95.38 81 TYR A N 1
ATOM 607 C CA . TYR A 1 81 ? -15.508 -14.313 -10.923 1.00 95.38 81 TYR A CA 1
ATOM 608 C C . TYR A 1 81 ? -15.979 -15.085 -9.680 1.00 95.38 81 TYR A C 1
ATOM 610 O O . TYR A 1 81 ? -17.124 -15.540 -9.620 1.00 95.38 81 TYR A O 1
ATOM 618 N N . ARG A 1 82 ? -15.117 -15.201 -8.665 1.00 93.25 82 ARG A N 1
ATOM 619 C CA . ARG A 1 82 ? -15.366 -15.967 -7.439 1.00 93.25 82 ARG A CA 1
ATOM 620 C C . ARG A 1 82 ? -16.399 -15.306 -6.539 1.00 93.25 82 ARG A C 1
ATOM 622 O O . ARG A 1 82 ? -17.176 -16.043 -5.942 1.00 93.25 82 ARG A O 1
ATOM 629 N N . TYR A 1 83 ? -16.437 -13.981 -6.427 1.00 95.06 83 TYR A N 1
ATOM 630 C CA . TYR A 1 83 ? -17.245 -13.312 -5.402 1.00 95.06 83 TYR A CA 1
ATOM 631 C C . TYR A 1 83 ? -18.377 -12.440 -5.946 1.00 95.06 83 TYR A C 1
ATOM 633 O O . TYR A 1 83 ? -19.396 -12.315 -5.273 1.00 95.06 83 TYR A O 1
ATOM 641 N N . LEU A 1 84 ? -18.267 -11.867 -7.151 1.00 94.00 84 LEU A N 1
ATOM 642 C CA . LEU A 1 84 ? -19.240 -10.872 -7.631 1.00 94.00 84 LEU A CA 1
ATOM 643 C C . LEU A 1 84 ? -20.286 -11.419 -8.612 1.00 94.00 84 LEU A C 1
ATOM 645 O O . LEU A 1 84 ? -21.425 -10.946 -8.601 1.00 94.00 84 LEU A O 1
ATOM 649 N N . LEU A 1 85 ? -19.949 -12.414 -9.439 1.00 92.94 85 LEU A N 1
ATOM 650 C CA . LEU A 1 85 ? -20.885 -12.958 -10.437 1.00 92.94 85 LEU A CA 1
ATOM 651 C C . LEU A 1 85 ? -22.069 -13.696 -9.796 1.00 92.94 85 LEU A C 1
ATOM 653 O O . LEU A 1 85 ? 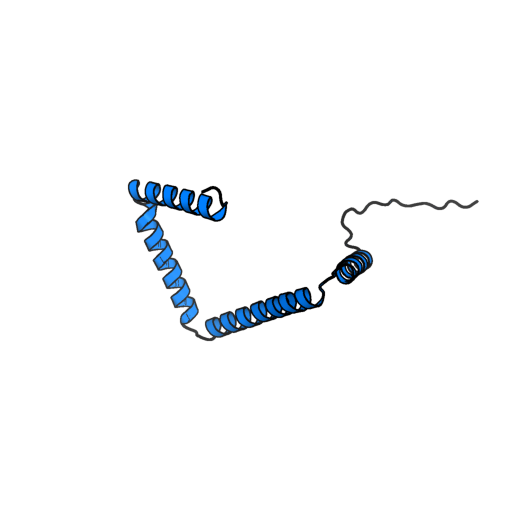-23.222 -13.526 -10.200 1.00 92.94 85 LEU A O 1
ATOM 657 N N . PHE A 1 86 ? -21.802 -14.498 -8.767 1.00 93.88 86 PHE A N 1
ATOM 658 C CA . PHE A 1 86 ? -22.813 -15.350 -8.149 1.00 93.88 86 PHE A CA 1
ATOM 659 C C . PHE A 1 86 ? -23.460 -14.675 -6.942 1.00 93.88 86 PHE A C 1
ATOM 661 O O . PHE A 1 86 ? -22.802 -14.094 -6.082 1.00 93.88 86 PHE A O 1
ATOM 668 N N . LYS A 1 87 ? -24.792 -14.764 -6.851 1.00 88.19 87 LYS A N 1
ATOM 669 C CA . LYS A 1 87 ? -25.557 -14.161 -5.747 1.00 88.19 87 LYS A CA 1
ATOM 670 C C . LYS A 1 87 ? -25.165 -14.742 -4.384 1.00 88.19 87 LYS A C 1
ATOM 672 O O . LYS A 1 87 ? -25.089 -13.981 -3.429 1.00 88.19 87 LYS A O 1
ATOM 677 N N . SER A 1 88 ? -24.917 -16.048 -4.301 1.00 91.31 88 SER A N 1
ATOM 678 C CA . SER A 1 88 ? -24.485 -16.704 -3.060 1.00 91.31 88 SER A CA 1
ATOM 679 C C . SER A 1 88 ? -23.130 -16.173 -2.589 1.00 91.31 88 SER A C 1
ATOM 681 O O . SER A 1 88 ? -23.007 -15.764 -1.442 1.00 91.31 88 SER A O 1
ATOM 683 N N . ASN A 1 89 ? -22.166 -16.047 -3.503 1.00 91.94 89 ASN A N 1
ATOM 684 C CA . ASN A 1 89 ? -20.808 -15.610 -3.167 1.00 91.94 89 ASN A CA 1
ATOM 685 C C . ASN A 1 89 ? -20.745 -14.113 -2.813 1.00 91.94 89 ASN A C 1
ATOM 687 O O . ASN A 1 89 ? -19.927 -13.706 -1.997 1.00 91.94 89 ASN A O 1
ATOM 691 N N . ARG A 1 90 ? -21.656 -13.289 -3.355 1.00 94.31 90 ARG A N 1
ATOM 692 C CA . ARG A 1 90 ? -21.809 -11.888 -2.921 1.00 94.31 90 ARG A CA 1
ATOM 693 C C . ARG A 1 90 ? -22.305 -11.765 -1.483 1.00 94.31 90 ARG A C 1
ATOM 695 O O . ARG A 1 90 ? -21.938 -10.812 -0.806 1.00 94.31 90 ARG A O 1
ATOM 702 N N . LYS A 1 91 ? -23.160 -12.691 -1.032 1.00 93.81 91 LYS A N 1
ATOM 703 C CA . LYS A 1 91 ? -23.629 -12.722 0.361 1.00 93.81 91 LYS A CA 1
ATOM 704 C C . LYS A 1 91 ? -22.510 -13.158 1.302 1.00 93.81 91 LYS A C 1
ATOM 706 O O . LYS A 1 91 ? -22.271 -12.463 2.276 1.00 93.81 91 LYS A O 1
ATOM 711 N N . GLU A 1 92 ? -21.798 -14.229 0.942 1.00 90.44 92 GLU A N 1
ATOM 712 C CA . GLU A 1 92 ? -20.589 -14.702 1.638 1.00 90.44 92 GLU A CA 1
ATOM 713 C C . GLU A 1 92 ? -19.583 -13.551 1.811 1.00 90.44 92 GLU A C 1
ATOM 715 O O . GLU A 1 92 ? -19.203 -13.227 2.930 1.00 90.44 92 GLU A O 1
ATOM 720 N N . LEU A 1 93 ? -19.269 -12.828 0.729 1.00 93.75 93 LEU A N 1
ATOM 721 C CA . LEU A 1 93 ? -18.361 -11.679 0.778 1.00 93.75 93 LEU A CA 1
ATOM 722 C C . LEU A 1 93 ? -18.866 -10.551 1.698 1.00 93.75 93 LEU A C 1
ATOM 724 O O . LEU A 1 93 ? -18.077 -9.932 2.405 1.00 93.75 93 LEU A O 1
ATOM 728 N N . ALA A 1 94 ? -20.168 -10.249 1.689 1.00 94.62 94 ALA A N 1
ATOM 729 C CA . ALA A 1 94 ? -20.729 -9.210 2.553 1.00 94.62 94 ALA A CA 1
ATOM 730 C C . ALA A 1 94 ? -20.636 -9.587 4.041 1.00 94.62 94 ALA A C 1
ATOM 732 O O . ALA A 1 94 ? -20.287 -8.740 4.864 1.00 94.62 94 ALA A O 1
ATOM 733 N N . GLU A 1 95 ? -20.901 -10.852 4.374 1.00 95.31 95 GLU A N 1
ATOM 734 C CA . GLU A 1 95 ? -20.755 -11.385 5.731 1.00 95.31 95 GLU A CA 1
ATOM 735 C C . GLU A 1 95 ? -19.286 -11.368 6.180 1.00 95.31 95 GLU A C 1
ATOM 737 O O . GLU A 1 95 ? -18.988 -10.910 7.283 1.00 95.31 95 GLU A O 1
ATOM 742 N N . GLU A 1 96 ? -18.356 -11.776 5.312 1.00 93.25 96 GLU A N 1
ATOM 743 C CA . GLU A 1 96 ? -16.912 -11.713 5.575 1.00 93.25 96 GLU A CA 1
ATOM 744 C C . GLU A 1 96 ? -16.434 -10.274 5.818 1.00 93.25 96 GLU A C 1
ATOM 746 O O . GLU A 1 96 ? -15.682 -10.019 6.761 1.00 93.25 96 GLU A O 1
ATOM 751 N N . ILE A 1 97 ? -16.902 -9.311 5.017 1.00 94.75 97 ILE A N 1
ATOM 752 C CA . ILE A 1 97 ? -16.586 -7.888 5.204 1.00 94.75 97 ILE A CA 1
ATOM 753 C C . ILE A 1 97 ? -17.148 -7.375 6.535 1.00 94.75 97 ILE A C 1
ATOM 755 O O . ILE A 1 97 ? -16.467 -6.623 7.236 1.00 94.75 97 ILE A O 1
ATOM 759 N N . GLU A 1 98 ? -18.367 -7.767 6.912 1.00 94.31 98 GLU A N 1
ATOM 760 C CA . GLU A 1 98 ? -18.965 -7.365 8.188 1.00 94.31 98 GLU A CA 1
ATOM 761 C C . GLU A 1 98 ? -18.176 -7.927 9.380 1.00 94.31 98 GLU A C 1
ATOM 763 O O . GLU A 1 98 ? -17.886 -7.199 10.334 1.00 94.31 98 GLU A O 1
ATOM 768 N N . GLN A 1 99 ? -17.778 -9.198 9.312 1.00 94.19 99 GLN A N 1
ATOM 769 C CA . GLN A 1 99 ? -16.941 -9.836 10.328 1.00 94.19 99 GLN A CA 1
ATOM 770 C C . GLN A 1 99 ? -15.570 -9.165 10.427 1.00 94.19 99 GLN A C 1
ATOM 772 O O . GLN A 1 99 ? -15.112 -8.848 11.527 1.00 94.19 99 GLN A O 1
ATOM 777 N N . LEU A 1 100 ? -14.933 -8.886 9.287 1.00 94.31 100 LEU A N 1
ATOM 778 C CA . LEU A 1 100 ? -13.650 -8.193 9.243 1.00 94.31 100 LEU A CA 1
ATOM 779 C C . LEU A 1 100 ? -13.760 -6.786 9.843 1.00 94.31 100 LEU A C 1
ATOM 781 O O . LEU A 1 100 ? -12.914 -6.383 10.641 1.00 94.31 100 LEU A O 1
ATOM 785 N N . LYS A 1 101 ? -14.838 -6.060 9.526 1.00 93.94 101 LYS A N 1
ATOM 786 C CA . LYS A 1 101 ? -15.124 -4.746 10.108 1.00 93.94 101 LYS A CA 1
ATOM 787 C C . LYS A 1 101 ? -15.256 -4.820 11.628 1.00 93.94 101 LYS A C 1
ATOM 789 O O . LYS A 1 101 ? -14.656 -3.986 12.298 1.00 93.94 101 LYS A O 1
ATOM 794 N N . LYS A 1 102 ? -15.991 -5.798 12.171 1.00 94.38 102 LYS A N 1
ATOM 795 C CA . LYS A 1 102 ? -16.148 -5.985 13.628 1.00 94.38 102 LYS A CA 1
ATOM 796 C C . LYS A 1 102 ? -14.815 -6.270 14.318 1.00 94.38 102 LYS A C 1
ATOM 798 O O . LYS A 1 102 ? -14.536 -5.667 15.352 1.00 94.38 102 LYS A O 1
ATOM 803 N N . LYS A 1 103 ? -13.967 -7.108 13.707 1.00 93.19 103 LYS A N 1
ATOM 804 C CA . LYS A 1 103 ? -12.619 -7.410 14.214 1.00 93.19 103 LYS A CA 1
ATOM 805 C C . LYS A 1 103 ? -11.720 -6.179 14.267 1.00 93.19 103 LYS A C 1
ATOM 807 O O . LYS A 1 103 ? -11.019 -5.979 15.250 1.00 93.19 103 LYS A O 1
ATOM 812 N N . ILE A 1 104 ? -11.750 -5.344 13.229 1.00 93.50 104 ILE A N 1
ATOM 813 C CA . ILE A 1 104 ? -10.924 -4.129 13.168 1.00 93.50 104 ILE A CA 1
ATOM 814 C C . ILE A 1 104 ? -11.468 -3.041 14.104 1.00 93.50 104 ILE A C 1
ATOM 816 O O . ILE A 1 104 ? -10.684 -2.337 14.735 1.00 93.50 104 ILE A O 1
ATOM 820 N N . SER A 1 105 ? -12.794 -2.899 14.222 1.00 91.38 105 SER A N 1
ATOM 821 C CA . SER A 1 105 ? -13.412 -1.914 15.120 1.00 91.38 105 SER A CA 1
ATOM 822 C C . SER A 1 105 ? -13.463 -2.354 16.586 1.00 91.38 105 SER A C 1
ATOM 824 O O . SER A 1 105 ? -13.939 -1.587 17.420 1.00 91.38 105 SER A O 1
ATOM 826 N N . GLY A 1 106 ? -13.011 -3.572 16.907 1.00 78.75 106 GLY A N 1
ATOM 827 C CA . GLY A 1 106 ? -13.037 -4.124 18.264 1.00 78.75 106 GLY A CA 1
ATOM 828 C C . GLY A 1 106 ? -14.448 -4.293 18.833 1.00 78.75 106 GLY A C 1
ATOM 829 O O . GLY A 1 106 ? -14.628 -4.265 20.044 1.00 78.75 106 GLY A O 1
ATOM 830 N N . THR A 1 107 ? -15.459 -4.412 17.969 1.00 72.06 107 THR A N 1
ATOM 831 C CA . THR A 1 107 ? -16.876 -4.559 18.351 1.00 72.06 107 THR A CA 1
ATOM 832 C C . THR A 1 107 ? -17.310 -6.026 18.260 1.00 72.06 107 THR A C 1
ATOM 834 O O . THR A 1 107 ? -18.393 -6.311 17.750 1.00 72.06 107 THR A O 1
ATOM 837 N N . GLU A 1 108 ? -16.421 -6.951 18.645 1.00 60.44 108 GLU A N 1
ATOM 838 C CA . GLU A 1 108 ? -16.735 -8.389 18.717 1.00 60.44 108 GLU A CA 1
ATOM 839 C C . GLU A 1 108 ? -17.888 -8.675 19.689 1.00 60.44 108 GLU A C 1
ATOM 841 O O . GLU A 1 108 ? -17.948 -8.032 20.763 1.00 60.44 108 GLU A O 1
#

Foldseek 3Di:
DDDDPPDDDDDDDPPDVVVVVVVVVVVCVPPPCNVVCVVVVVVVVVVVVVVVVVVVVQVVPVCNVVVVVVVVVVVVVVCCVQAPPDPVSVVVVVVVVVVVVCVVVVVD

pLDDT: mean 84.91, std 15.98, range [38.72, 97.56]